Protein AF-A0A3P6NFX7-F1 (afdb_monomer)

Solvent-accessible surface area (backbone atoms only — not comparable to full-atom values): 8875 Å² total; per-residue (Å²): 111,64,36,60,55,50,22,54,55,48,23,50,52,31,30,53,31,41,46,53,27,43,51,33,48,50,53,30,56,47,66,74,47,73,88,44,94,68,41,62,71,56,44,55,55,47,53,52,52,47,48,54,49,24,51,52,50,15,49,63,73,20,53,61,40,46,76,40,34,42,82,46,63,93,45,92,94,48,97,55,75,43,78,43,45,53,68,58,55,52,51,53,54,47,59,54,50,69,69,38,90,86,56,49,73,70,54,49,54,53,51,50,54,51,49,53,53,52,52,52,52,52,51,53,50,54,51,51,50,49,39,63,42,44,51,53,32,49,52,51,34,53,51,24,50,54,51,40,51,54,51,53,52,49,53,52,52,53,52,55,58,74,71,59,131

pLDDT: mean 89.9, std 8.39, range [53.41, 97.69]

Mean predicted aligned error: 6.37 Å

InterPro domains:
  IPR000276 G protein-coupled receptor, rhodopsin-like [PF00001] (1-159)
  IPR017452 GPCR, rhodopsin-like, 7TM [PS50262] (1-165)

Radius of gyration: 25.32 Å; Cα contacts (8 Å, |Δi|>4): 122; chains: 1; bounding box: 55×37×81 Å

Sequence (165 aa):
MCRVCKFFYTFSFYLNSFVIAGIAIDRACSAYKINSLKAFESANRRVFRTLVAAYAGATIFSIPQIFIFRVFQPLELVDFRQCTPVWTTIAYEYDLRIQLPTTTEREKNMLAAHYMQVHRWEKVYNMAHLLVVFWIPTIIIAFAYVIIICKLNSLKREKSRLIVP

Secondary structure (DSSP, 8-state):
-HHHHHHHHHHHHHHHHHHHHHHHHHHHHHHH-TT-TTHHHHHHHHHHHHHHHHHHHHHHHHTHHHHHEEEE-S-TTS---EEEEHHHHHHHHHHHHHH-TT--HHHHHHHHHHHHHHHHHHHHHHHHHHIIIIIHHHHHHHHHHHHHHHHHHHHHHHHHHHH--

Organism: Anisakis simplex (NCBI:txid6269)

Nearest PDB structures (foldseek):
  7xn9-assembly1_A  TM=7.716E-01  e=4.585E-03  Homo sapiens
  7xjl-assembly1_F  TM=7.805E-01  e=1.289E-02  Homo sapiens
  4xnw-assembly1_A  TM=7.530E-01  e=1.156E-02  Homo sapiens
  7l1u-assembly1_R  TM=7.765E-01  e=4.263E-02  Homo sapiens
  6ko5-assembly1_A  TM=4.637E-01  e=1.573E-01  Escherichia coli

Foldseek 3Di:
DVLVVQLVVQLVLQLVLLLLLLVLVLLLVCLVPVPDPCVVVVSVVSNVVSNVVSNVVSNVLSVVSSVQWDWDDPDPVDPDTDIHGPLVVLVSVLVVQCPDPPHDPVNNVVSVVVNVVSVVVVVVSVVVSCCSSPVVSVVSNVVSVVSSVVSVVVVVVVVVVVPPD

Structure (mmCIF, N/CA/C/O backbone):
data_AF-A0A3P6NFX7-F1
#
_entry.id   AF-A0A3P6NFX7-F1
#
loop_
_atom_site.group_PDB
_atom_site.id
_atom_site.type_symbol
_atom_site.label_atom_id
_atom_site.label_alt_id
_atom_site.label_comp_id
_atom_site.label_asym_id
_atom_site.label_entity_id
_atom_site.label_seq_id
_atom_site.pdbx_PDB_ins_code
_atom_site.Cartn_x
_atom_site.Cartn_y
_atom_site.Cartn_z
_atom_site.occupancy
_atom_site.B_iso_or_equiv
_atom_site.auth_seq_id
_atom_site.auth_comp_id
_atom_site.auth_asym_id
_atom_site.auth_atom_id
_atom_site.pdbx_PDB_model_num
ATOM 1 N N . MET A 1 1 ? 4.143 -18.338 -10.331 1.00 84.12 1 MET A N 1
ATOM 2 C CA . MET A 1 1 ? 3.893 -18.110 -8.888 1.00 84.12 1 MET A CA 1
ATOM 3 C C . MET A 1 1 ? 4.187 -16.689 -8.408 1.00 84.12 1 MET A C 1
ATOM 5 O O . MET A 1 1 ? 3.370 -16.180 -7.654 1.00 84.12 1 MET A O 1
ATOM 9 N N . CYS A 1 2 ? 5.264 -16.009 -8.834 1.00 91.31 2 CYS A N 1
ATOM 10 C CA . CYS A 1 2 ? 5.644 -14.748 -8.174 1.00 91.31 2 CYS A CA 1
ATOM 11 C C . CYS A 1 2 ? 4.544 -13.666 -8.095 1.00 91.31 2 CYS A C 1
ATOM 13 O O . CYS A 1 2 ? 4.361 -13.075 -7.034 1.00 91.31 2 CYS A O 1
ATOM 15 N N . ARG A 1 3 ? 3.785 -13.424 -9.173 1.00 91.75 3 ARG A N 1
ATOM 16 C CA . ARG A 1 3 ? 2.701 -12.417 -9.184 1.00 91.75 3 ARG A CA 1
ATOM 17 C C . ARG A 1 3 ? 1.712 -12.604 -8.033 1.0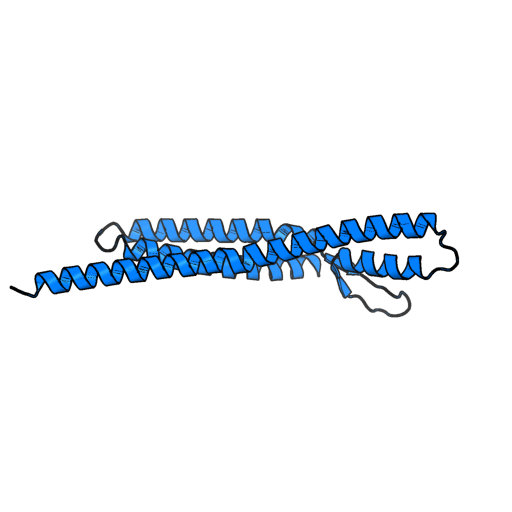0 91.75 3 ARG A C 1
ATOM 19 O O . ARG A 1 3 ? 1.363 -11.649 -7.351 1.00 91.75 3 ARG A O 1
ATOM 26 N N . VAL A 1 4 ? 1.320 -13.853 -7.793 1.00 91.38 4 VAL A N 1
ATOM 27 C CA . VAL A 1 4 ? 0.381 -14.231 -6.733 1.00 91.38 4 VAL A CA 1
ATOM 28 C C . VAL A 1 4 ? 1.031 -14.078 -5.355 1.00 91.38 4 VAL A C 1
ATOM 30 O O . VAL A 1 4 ? 0.425 -13.509 -4.454 1.00 91.38 4 VAL A O 1
ATOM 33 N N . CYS A 1 5 ? 2.292 -14.492 -5.194 1.00 92.75 5 CYS A N 1
ATOM 34 C CA . CYS A 1 5 ? 3.035 -14.290 -3.944 1.00 92.75 5 CYS A CA 1
ATOM 35 C C . CYS A 1 5 ? 3.165 -12.799 -3.587 1.00 92.75 5 CYS A C 1
ATOM 37 O O . CYS A 1 5 ? 2.950 -12.418 -2.439 1.00 92.75 5 CYS A O 1
ATOM 39 N N . LYS A 1 6 ? 3.476 -11.943 -4.570 1.00 92.62 6 LYS A N 1
ATOM 40 C CA . LYS A 1 6 ? 3.563 -10.488 -4.379 1.00 92.62 6 LYS A CA 1
ATOM 41 C C . LYS A 1 6 ? 2.206 -9.866 -4.069 1.00 92.62 6 LYS A C 1
ATOM 43 O O . LYS A 1 6 ? 2.133 -9.022 -3.183 1.00 92.62 6 LYS A O 1
ATOM 48 N N . PHE A 1 7 ? 1.138 -10.334 -4.715 1.00 94.62 7 PHE A N 1
ATOM 49 C CA . PHE A 1 7 ? -0.226 -9.941 -4.370 1.00 94.62 7 PHE A CA 1
ATOM 50 C C . PHE A 1 7 ? -0.546 -10.232 -2.900 1.00 94.62 7 PHE A C 1
ATOM 52 O O . PHE A 1 7 ? -0.928 -9.312 -2.182 1.00 94.62 7 PHE A O 1
ATOM 59 N N . PHE A 1 8 ? -0.343 -11.467 -2.426 1.00 95.38 8 PHE A N 1
ATOM 60 C CA . PHE A 1 8 ? -0.648 -11.832 -1.037 1.00 95.38 8 PHE A CA 1
ATOM 61 C C . PHE A 1 8 ? 0.232 -11.099 -0.025 1.00 95.38 8 PHE A C 1
ATOM 63 O O . PHE A 1 8 ? -0.256 -10.694 1.030 1.00 95.38 8 PHE A O 1
ATOM 70 N N . TYR A 1 9 ? 1.505 -10.880 -0.359 1.00 94.75 9 TYR A N 1
ATOM 71 C CA . TYR A 1 9 ? 2.414 -10.077 0.451 1.00 94.75 9 TYR A CA 1
ATOM 72 C C . TYR A 1 9 ? 1.843 -8.670 0.668 1.00 94.75 9 TYR A C 1
ATOM 74 O O . TYR A 1 9 ? 1.588 -8.272 1.801 1.00 94.75 9 TYR A O 1
ATOM 82 N N . THR A 1 10 ? 1.553 -7.940 -0.412 1.00 95.12 10 THR A N 1
ATOM 83 C CA . THR A 1 10 ? 1.016 -6.576 -0.324 1.00 95.12 10 THR A CA 1
ATOM 84 C C . THR A 1 10 ? -0.386 -6.545 0.290 1.00 95.12 10 THR A C 1
ATOM 86 O O . THR A 1 10 ? -0.670 -5.686 1.122 1.00 95.12 10 THR A O 1
ATOM 89 N N . PHE A 1 11 ? -1.253 -7.496 -0.065 1.00 97.12 11 PHE A N 1
ATOM 90 C CA . PHE A 1 11 ? -2.578 -7.655 0.535 1.00 97.12 11 PHE A CA 1
ATOM 91 C C . PHE A 1 11 ? -2.494 -7.753 2.062 1.00 97.12 11 PHE A C 1
ATOM 93 O O . PHE A 1 11 ? -3.229 -7.059 2.759 1.00 97.12 11 PHE A O 1
ATOM 100 N N . SER A 1 12 ? -1.554 -8.548 2.579 1.00 97.12 12 SER A N 1
ATOM 101 C CA . SER A 1 12 ? -1.358 -8.726 4.021 1.00 97.12 12 SER A CA 1
ATOM 102 C C . SER A 1 12 ? -0.945 -7.421 4.706 1.00 97.12 12 SER A C 1
ATOM 104 O O . SER A 1 12 ? -1.456 -7.112 5.781 1.00 97.12 12 SER A O 1
ATOM 106 N N . PHE A 1 13 ? -0.087 -6.610 4.073 1.00 95.88 13 PHE A N 1
ATOM 107 C CA . PHE A 1 13 ? 0.282 -5.287 4.595 1.00 95.88 13 PHE A CA 1
ATOM 108 C C . PHE A 1 13 ? -0.905 -4.323 4.652 1.00 95.88 13 PHE A C 1
ATOM 110 O O . PHE A 1 13 ? -1.130 -3.699 5.693 1.00 95.88 13 PHE A O 1
ATOM 117 N N . TYR A 1 14 ? -1.682 -4.218 3.568 1.00 97.44 14 TYR A N 1
ATOM 118 C CA . TYR A 1 14 ? -2.880 -3.372 3.547 1.00 97.44 14 TYR A CA 1
ATOM 119 C C . TYR A 1 14 ? -3.910 -3.829 4.578 1.00 97.44 14 TYR A C 1
ATOM 121 O O . TYR A 1 14 ? -4.416 -3.011 5.346 1.00 97.44 14 TYR A O 1
ATOM 129 N N . LEU A 1 15 ? -4.193 -5.133 4.624 1.00 97.69 15 LEU A N 1
ATOM 130 C CA . LEU A 1 15 ? -5.179 -5.701 5.533 1.00 97.69 15 LEU A CA 1
ATOM 131 C C . LEU A 1 15 ? -4.793 -5.450 6.989 1.00 97.69 15 LEU A C 1
ATOM 133 O O . LEU A 1 15 ? -5.622 -4.964 7.754 1.00 97.69 15 LEU A O 1
ATOM 137 N N . ASN A 1 16 ? -3.539 -5.725 7.359 1.00 97.12 16 ASN A N 1
ATOM 138 C CA . ASN A 1 16 ? -3.049 -5.483 8.712 1.00 97.12 16 ASN A CA 1
ATOM 139 C C . ASN A 1 16 ? -3.261 -4.019 9.123 1.00 97.12 16 ASN A C 1
ATOM 141 O O . ASN A 1 16 ? -3.833 -3.733 10.173 1.00 97.12 16 ASN A O 1
ATOM 145 N N . SER A 1 17 ? -2.873 -3.084 8.257 1.00 97.31 17 SER A N 1
ATOM 146 C CA . SER A 1 17 ? -2.985 -1.663 8.567 1.00 97.31 17 SER A CA 1
ATOM 147 C C . SER A 1 17 ? -4.437 -1.182 8.686 1.00 97.31 17 SER A C 1
ATOM 149 O O . SER A 1 17 ? -4.801 -0.491 9.642 1.00 97.31 17 SER A O 1
ATOM 151 N N . PHE A 1 18 ? -5.307 -1.604 7.765 1.00 97.50 18 PHE A N 1
ATOM 152 C CA . PHE A 1 18 ? -6.728 -1.256 7.804 1.00 97.50 18 PHE A CA 1
ATOM 153 C C . PHE A 1 18 ? -7.452 -1.870 9.002 1.00 97.50 18 PHE A C 1
ATOM 155 O O . PHE A 1 18 ? -8.299 -1.207 9.602 1.00 97.50 18 PHE A O 1
ATOM 162 N N . VAL A 1 19 ? -7.108 -3.101 9.393 1.00 97.25 19 VAL A N 1
ATOM 163 C CA . VAL A 1 19 ? -7.662 -3.741 10.593 1.00 97.25 19 VAL A CA 1
ATOM 164 C C . VAL A 1 19 ? -7.249 -2.978 11.851 1.00 97.25 19 VAL A C 1
ATOM 166 O O . VAL A 1 19 ? -8.114 -2.680 12.673 1.00 97.25 19 VAL A O 1
ATOM 169 N N . ILE A 1 20 ? -5.977 -2.589 11.991 1.00 96.88 20 ILE A N 1
ATOM 170 C CA . ILE A 1 20 ? -5.508 -1.810 13.151 1.00 96.88 20 ILE A CA 1
ATOM 171 C C . ILE A 1 20 ? -6.230 -0.455 13.228 1.00 96.88 20 ILE A C 1
ATOM 173 O O . ILE A 1 20 ? -6.726 -0.080 14.294 1.00 96.88 20 ILE A O 1
ATOM 177 N N . ALA A 1 21 ? -6.356 0.259 12.107 1.00 97.00 21 ALA A N 1
ATOM 178 C CA . ALA A 1 21 ? -7.120 1.506 12.055 1.00 97.00 21 ALA A CA 1
ATOM 179 C C . ALA A 1 21 ? -8.601 1.287 12.419 1.00 97.00 21 ALA A C 1
ATOM 181 O O . ALA A 1 21 ? -9.181 2.053 13.190 1.00 97.00 21 ALA A O 1
ATOM 182 N N . GLY A 1 22 ? -9.201 0.205 11.919 1.00 95.75 22 GLY A N 1
ATOM 183 C CA . GLY A 1 22 ? -10.566 -0.200 12.243 1.00 95.75 22 GLY A CA 1
ATOM 184 C C . GLY A 1 22 ? -10.780 -0.474 13.733 1.00 95.75 22 GLY A C 1
ATOM 185 O O . GLY A 1 22 ? -11.777 -0.023 14.298 1.00 95.75 22 GLY A O 1
ATOM 186 N N . ILE A 1 23 ? -9.826 -1.146 14.387 1.00 95.25 23 ILE A N 1
ATOM 187 C CA . ILE A 1 23 ? -9.837 -1.386 15.837 1.00 95.25 23 ILE A CA 1
ATOM 188 C C . ILE A 1 23 ? -9.792 -0.057 16.598 1.00 95.25 23 ILE A C 1
ATOM 190 O O . ILE A 1 23 ? -10.566 0.137 17.536 1.00 95.25 23 ILE A O 1
ATOM 194 N N . ALA A 1 24 ? -8.928 0.879 16.196 1.00 95.44 24 ALA A N 1
ATOM 195 C CA . ALA A 1 24 ? -8.835 2.185 16.847 1.00 95.44 24 ALA A CA 1
ATOM 196 C C . ALA A 1 24 ? -10.161 2.968 16.756 1.00 95.44 24 ALA A C 1
ATOM 198 O O . ALA A 1 24 ? -10.635 3.512 17.758 1.00 95.44 24 ALA A O 1
ATOM 199 N N . ILE A 1 25 ? -10.809 2.960 15.584 1.00 93.50 25 ILE A N 1
ATOM 200 C CA . ILE A 1 25 ? -12.126 3.583 15.379 1.00 93.50 25 ILE A CA 1
ATOM 201 C C . ILE A 1 25 ? -13.197 2.919 16.251 1.00 93.50 25 ILE A C 1
ATOM 203 O O . ILE A 1 25 ? -13.999 3.621 16.875 1.00 93.50 25 ILE A O 1
ATOM 207 N N . ASP A 1 26 ? -13.234 1.586 16.299 1.00 92.19 26 ASP A N 1
ATOM 208 C CA . ASP A 1 26 ? -14.204 0.851 17.115 1.00 92.19 26 ASP A CA 1
ATOM 209 C C . ASP A 1 26 ? -14.069 1.216 18.600 1.00 92.19 26 ASP A C 1
ATOM 211 O O . ASP A 1 26 ? -15.056 1.579 19.248 1.00 92.19 26 ASP A O 1
ATOM 215 N N . ARG A 1 27 ? -12.831 1.256 19.112 1.00 91.00 27 ARG A N 1
ATOM 216 C CA . ARG A 1 27 ? -12.534 1.677 20.488 1.00 91.00 27 ARG A CA 1
ATOM 217 C C . ARG A 1 27 ? -12.990 3.108 20.767 1.00 91.00 27 ARG A C 1
ATOM 219 O O . ARG A 1 27 ? -13.628 3.340 21.794 1.00 91.00 27 ARG A O 1
ATOM 226 N N . ALA A 1 28 ? -12.740 4.047 19.854 1.00 91.31 28 ALA A N 1
ATOM 227 C CA . ALA A 1 28 ? -13.201 5.427 20.001 1.00 91.31 28 ALA A CA 1
ATOM 228 C C . ALA A 1 28 ? -14.736 5.528 20.000 1.00 91.31 28 ALA A C 1
ATOM 230 O O . ALA A 1 28 ? -15.324 6.207 20.845 1.00 91.31 28 ALA A O 1
ATOM 231 N N . CYS A 1 29 ? -15.411 4.799 19.108 1.00 88.25 29 CYS A N 1
ATOM 232 C CA . CYS A 1 29 ? -16.873 4.757 19.059 1.00 88.25 29 CYS A CA 1
ATOM 233 C C . CYS A 1 29 ? -17.485 4.134 20.320 1.00 88.25 29 CYS A C 1
ATOM 235 O O . CYS A 1 29 ? -18.540 4.580 20.780 1.00 88.25 29 CYS A O 1
ATOM 237 N N . SER A 1 30 ? -16.846 3.095 20.857 1.00 88.00 30 SER A N 1
ATOM 238 C CA . SER A 1 30 ? -17.260 2.422 22.087 1.00 88.00 30 SER A CA 1
ATOM 239 C C . SER A 1 30 ? -17.118 3.350 23.296 1.00 88.00 30 SER A C 1
ATOM 241 O O . SER A 1 30 ? -18.078 3.522 24.047 1.00 88.00 30 SER A O 1
ATOM 243 N N . ALA A 1 31 ? -15.995 4.071 23.409 1.00 86.12 31 ALA A N 1
ATOM 244 C CA . ALA A 1 31 ? -15.762 5.050 24.473 1.00 86.12 31 ALA A CA 1
ATOM 245 C C . ALA A 1 31 ? -16.828 6.166 24.521 1.00 86.12 31 ALA A C 1
ATOM 247 O O . ALA A 1 31 ? -17.192 6.632 25.602 1.00 86.12 31 ALA A O 1
ATOM 248 N N . TYR A 1 32 ? -17.382 6.575 23.374 1.00 81.31 32 TYR A N 1
ATOM 249 C CA . TYR A 1 32 ? -18.490 7.536 23.339 1.00 81.31 32 TYR A CA 1
ATOM 250 C C . TYR A 1 32 ? -19.848 6.947 23.734 1.00 81.31 32 TYR A C 1
ATOM 252 O O . TYR A 1 32 ? -20.673 7.670 24.290 1.00 81.31 32 TYR A O 1
ATOM 260 N N . LYS A 1 33 ? -20.107 5.666 23.442 1.00 77.62 33 LYS A N 1
ATOM 261 C CA . LYS A 1 33 ? -21.425 5.025 23.622 1.00 77.62 33 LYS A CA 1
ATOM 262 C C . LYS A 1 33 ? -21.530 4.139 24.869 1.00 77.62 33 LYS A C 1
ATOM 264 O O . LYS A 1 33 ? -22.444 3.321 24.945 1.00 77.62 33 LYS A O 1
ATOM 269 N N . ILE A 1 34 ? -20.649 4.346 25.851 1.00 70.44 34 ILE A N 1
ATOM 270 C CA . ILE A 1 34 ? -20.552 3.577 27.107 1.00 70.44 34 ILE A CA 1
ATOM 271 C C . ILE A 1 34 ? -21.895 3.405 27.854 1.00 70.44 34 ILE A C 1
ATOM 273 O O . ILE A 1 34 ? -22.080 2.394 28.520 1.00 70.44 34 ILE A O 1
ATOM 277 N N . ASN A 1 35 ? -22.862 4.318 27.696 1.00 62.66 35 ASN A N 1
ATOM 278 C CA . ASN A 1 35 ? -24.128 4.310 28.449 1.00 62.66 35 ASN A CA 1
ATOM 279 C C . ASN A 1 35 ? -25.316 3.584 27.773 1.00 62.66 35 ASN A C 1
ATOM 281 O O . ASN A 1 35 ? -26.452 3.760 28.205 1.00 62.66 35 ASN A O 1
ATOM 285 N N . SER A 1 36 ? -25.122 2.795 26.708 1.00 62.50 36 SER A N 1
ATOM 286 C CA . SER A 1 36 ? -26.244 2.137 26.007 1.00 62.50 36 SER A CA 1
ATOM 287 C C . SER A 1 36 ? -26.241 0.612 26.168 1.00 62.50 36 SER A C 1
ATOM 289 O O . SER A 1 36 ? -25.350 -0.058 25.662 1.00 62.50 36 SER A O 1
ATOM 291 N N . LEU A 1 37 ? -27.288 0.035 26.778 1.00 57.31 37 LEU A N 1
ATOM 292 C CA . LEU A 1 37 ? -27.473 -1.427 26.898 1.00 57.31 37 LEU A CA 1
ATOM 293 C C . LEU A 1 37 ? -27.592 -2.150 25.535 1.00 57.31 37 LEU A C 1
ATOM 295 O O . LEU A 1 37 ? -27.261 -3.325 25.429 1.00 57.31 37 LEU A O 1
ATOM 299 N N . LYS A 1 38 ? -27.993 -1.444 24.463 1.00 63.81 38 LYS A N 1
ATOM 300 C CA . LYS A 1 38 ? -28.006 -1.961 23.074 1.00 63.81 38 LYS A CA 1
ATOM 301 C C . LYS A 1 38 ? -26.632 -1.880 22.384 1.00 63.81 38 LYS A C 1
ATOM 303 O O . LYS A 1 38 ? -26.524 -2.093 21.174 1.00 63.81 38 LYS A O 1
ATOM 308 N N . ALA A 1 39 ? -25.568 -1.549 23.121 1.00 66.19 39 ALA A N 1
ATOM 309 C CA . ALA A 1 39 ? -24.233 -1.375 22.559 1.00 66.19 39 ALA A CA 1
ATOM 310 C C . ALA A 1 39 ? -23.680 -2.665 21.941 1.00 66.19 39 ALA A C 1
ATOM 312 O O . ALA A 1 39 ? -23.062 -2.574 20.883 1.00 66.19 39 ALA A O 1
ATOM 313 N N . PHE A 1 40 ? -23.955 -3.837 22.525 1.00 69.31 40 PHE A N 1
ATOM 314 C CA . PHE A 1 40 ? -23.347 -5.108 22.115 1.00 69.31 40 PHE A CA 1
ATOM 315 C C . PHE A 1 40 ? -23.719 -5.548 20.685 1.00 69.31 40 PHE A C 1
ATOM 317 O O . PHE A 1 40 ? -22.833 -5.718 19.848 1.00 69.31 40 PHE A O 1
ATOM 324 N N . GLU A 1 41 ? -25.011 -5.643 20.346 1.00 72.88 41 GLU A N 1
ATOM 325 C CA . GLU A 1 41 ? -25.445 -6.014 18.983 1.00 72.88 41 GLU A CA 1
ATOM 326 C C . GLU A 1 41 ? -24.981 -4.990 17.938 1.00 72.88 41 GLU A C 1
ATOM 328 O O . GLU A 1 41 ? -24.541 -5.333 16.835 1.00 72.88 41 GLU A O 1
ATOM 333 N N . SER A 1 42 ? -25.030 -3.705 18.304 1.00 76.44 42 SER A N 1
ATOM 334 C CA . SER A 1 42 ? -24.573 -2.627 17.431 1.00 76.44 42 SER A CA 1
ATOM 335 C C . SER A 1 42 ? -23.053 -2.637 17.231 1.00 76.44 42 SER A C 1
ATOM 337 O O . SER A 1 42 ? -22.587 -2.200 16.178 1.00 76.44 42 SER A O 1
ATOM 339 N N . ALA A 1 43 ? -22.286 -3.138 18.206 1.00 80.81 43 ALA A N 1
ATOM 340 C CA . ALA A 1 43 ? -20.838 -3.282 18.128 1.00 80.81 43 ALA A CA 1
ATOM 341 C C . ALA A 1 43 ? -20.461 -4.421 17.180 1.00 80.81 43 ALA A C 1
ATOM 343 O O . ALA A 1 43 ? -19.686 -4.196 16.254 1.00 80.81 43 ALA A O 1
ATOM 344 N N . ASN A 1 44 ? -21.095 -5.592 17.306 1.00 85.00 44 ASN A N 1
ATOM 345 C CA . ASN A 1 44 ? -20.818 -6.719 16.413 1.00 85.00 44 ASN A CA 1
ATOM 346 C C . ASN A 1 44 ? -21.072 -6.359 14.935 1.00 85.00 44 ASN A C 1
ATOM 348 O O . ASN A 1 44 ? -20.241 -6.614 14.063 1.00 85.00 44 ASN A O 1
ATOM 352 N N . ARG A 1 45 ? -22.176 -5.651 14.649 1.00 87.56 45 ARG A N 1
ATOM 353 C CA . ARG A 1 45 ? -22.474 -5.160 13.292 1.00 87.56 45 ARG A CA 1
ATOM 354 C C . ARG A 1 45 ? -21.421 -4.175 12.769 1.00 87.56 45 ARG A C 1
ATOM 356 O O . ARG A 1 45 ? -21.114 -4.189 11.577 1.00 87.56 45 ARG A O 1
ATOM 363 N N . ARG A 1 46 ? -20.877 -3.302 13.625 1.00 88.44 46 ARG A N 1
ATOM 364 C CA . ARG A 1 46 ? -19.815 -2.358 13.233 1.00 88.44 46 ARG A CA 1
ATOM 365 C C . ARG A 1 46 ? -18.514 -3.079 12.942 1.00 88.44 46 ARG A C 1
ATOM 367 O O . ARG A 1 46 ? -17.938 -2.819 11.894 1.00 88.44 46 ARG A O 1
ATOM 374 N N . VAL A 1 47 ? -18.105 -3.993 13.818 1.00 91.69 47 VAL A N 1
ATOM 375 C CA . VAL A 1 47 ? -16.895 -4.803 13.640 1.00 91.69 47 VAL A CA 1
ATOM 376 C C . VAL A 1 47 ? -16.968 -5.575 12.329 1.00 91.69 47 VAL A C 1
ATOM 378 O O . VAL A 1 47 ? -16.056 -5.468 11.513 1.00 91.69 47 VAL A O 1
ATOM 381 N N . PHE A 1 48 ? -18.085 -6.258 12.066 1.00 93.00 48 PHE A N 1
ATOM 382 C CA . PHE A 1 48 ? -18.277 -6.983 10.813 1.00 93.00 48 PHE A CA 1
ATOM 383 C C . PHE A 1 48 ? -18.171 -6.061 9.590 1.00 93.00 48 PHE A C 1
ATOM 385 O O . PHE A 1 48 ? -17.433 -6.354 8.653 1.00 93.00 48 PHE A O 1
ATOM 392 N N . ARG A 1 49 ? -18.846 -4.903 9.610 1.00 92.94 49 ARG A N 1
ATOM 393 C CA . ARG A 1 49 ? -18.779 -3.925 8.511 1.00 92.94 49 ARG A CA 1
ATOM 394 C C . ARG A 1 49 ? -17.361 -3.390 8.295 1.00 92.94 49 ARG A C 1
ATOM 396 O O . ARG A 1 49 ? -16.940 -3.245 7.151 1.00 92.94 49 ARG A O 1
ATOM 403 N N . THR A 1 50 ? -16.633 -3.105 9.371 1.00 93.75 50 THR A N 1
ATOM 404 C CA . THR A 1 50 ? -15.242 -2.641 9.314 1.00 93.75 50 THR A CA 1
ATOM 405 C C . THR A 1 50 ? -14.323 -3.717 8.740 1.00 93.75 50 THR A C 1
ATOM 407 O O . THR A 1 50 ? -13.494 -3.404 7.892 1.00 93.75 50 THR A O 1
ATOM 410 N N . LEU A 1 51 ? -14.499 -4.984 9.131 1.00 95.62 51 LEU A N 1
ATOM 411 C CA . LEU A 1 51 ? -13.741 -6.104 8.569 1.00 95.62 51 LEU A CA 1
ATOM 412 C C . LEU A 1 51 ? -14.017 -6.269 7.075 1.00 95.62 51 LEU A C 1
ATOM 414 O O . LEU A 1 51 ? -13.074 -6.309 6.291 1.00 95.62 51 LEU A O 1
ATOM 418 N N . VAL A 1 52 ? -15.286 -6.285 6.659 1.00 97.00 52 VAL A N 1
ATOM 419 C CA . VAL A 1 52 ? -15.648 -6.372 5.234 1.00 97.00 52 VAL A CA 1
ATOM 420 C C . VAL A 1 52 ? -15.016 -5.227 4.439 1.00 97.00 52 VAL A C 1
ATOM 422 O O . VAL A 1 52 ? -14.418 -5.470 3.392 1.00 97.00 52 VAL A O 1
ATOM 425 N N . ALA A 1 53 ? -15.076 -3.994 4.952 1.00 96.06 53 ALA A N 1
ATOM 426 C CA . ALA A 1 53 ? -14.446 -2.842 4.312 1.00 96.06 53 ALA A CA 1
ATOM 427 C C . ALA A 1 53 ? -12.913 -2.974 4.232 1.00 96.06 53 ALA A C 1
ATOM 429 O O . ALA A 1 53 ? -12.332 -2.664 3.194 1.00 96.06 53 ALA A O 1
ATOM 430 N N . ALA A 1 54 ? -12.261 -3.471 5.288 1.00 97.06 54 ALA A N 1
ATOM 431 C CA . ALA A 1 54 ? -10.815 -3.682 5.317 1.00 97.06 54 ALA A CA 1
ATOM 432 C C . ALA A 1 54 ? -10.369 -4.747 4.303 1.00 97.06 54 ALA A C 1
ATOM 434 O O . ALA A 1 54 ? -9.442 -4.503 3.535 1.00 97.06 54 ALA A O 1
ATOM 435 N N . TYR A 1 55 ? -11.056 -5.891 4.244 1.00 97.50 55 TYR A N 1
ATOM 436 C CA . TYR A 1 55 ? -10.771 -6.952 3.272 1.00 97.50 55 TYR A CA 1
ATOM 437 C C . TYR A 1 55 ? -11.014 -6.495 1.830 1.00 97.50 55 TYR A C 1
ATOM 439 O O . TYR A 1 55 ? -10.172 -6.731 0.959 1.00 97.50 55 TYR A O 1
ATOM 447 N N . ALA A 1 56 ? -12.130 -5.805 1.573 1.00 97.56 56 ALA A N 1
ATOM 448 C CA . ALA A 1 56 ? -12.438 -5.266 0.252 1.00 97.56 56 ALA A CA 1
ATOM 449 C C . ALA A 1 56 ? -11.392 -4.229 -0.183 1.00 97.56 56 ALA A C 1
ATOM 451 O O . ALA A 1 56 ? -10.815 -4.348 -1.264 1.00 97.56 56 ALA A O 1
ATOM 452 N N . GLY A 1 57 ? -11.083 -3.258 0.682 1.00 96.38 57 GLY A N 1
ATOM 453 C CA . GLY A 1 57 ? -10.070 -2.239 0.418 1.00 96.38 57 GLY A CA 1
ATOM 454 C C . GLY A 1 57 ? -8.689 -2.846 0.177 1.00 96.38 57 GLY A C 1
ATOM 455 O O . GLY A 1 57 ? -8.049 -2.528 -0.822 1.00 96.38 57 GLY A O 1
ATOM 456 N N . ALA A 1 58 ? -8.244 -3.761 1.044 1.00 97.25 58 ALA A N 1
ATOM 457 C CA . ALA A 1 58 ? -6.942 -4.411 0.911 1.00 97.25 58 ALA A CA 1
ATOM 458 C C . ALA A 1 58 ? -6.815 -5.186 -0.403 1.00 97.25 58 ALA A C 1
ATOM 460 O O . ALA A 1 58 ? -5.764 -5.133 -1.034 1.00 97.25 58 ALA A O 1
ATOM 461 N N . THR A 1 59 ? -7.892 -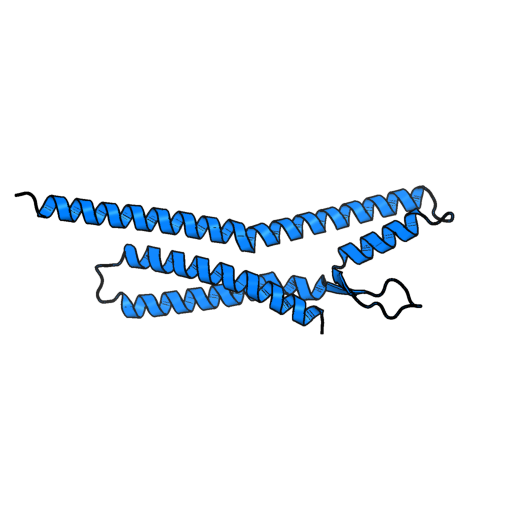5.847 -0.838 1.00 95.94 59 THR A N 1
ATOM 462 C CA . THR A 1 59 ? -7.944 -6.546 -2.128 1.00 95.94 59 THR A CA 1
ATOM 463 C C . THR A 1 59 ? -7.836 -5.564 -3.292 1.00 95.94 59 THR A C 1
ATOM 465 O O . THR A 1 59 ? -7.020 -5.761 -4.186 1.00 95.94 59 THR A O 1
ATOM 468 N N . ILE A 1 60 ? -8.613 -4.476 -3.281 1.00 95.94 60 ILE A N 1
ATOM 469 C CA . ILE A 1 60 ? -8.613 -3.482 -4.366 1.00 95.94 60 ILE A CA 1
ATOM 470 C C . ILE A 1 60 ? -7.226 -2.851 -4.534 1.00 95.94 60 ILE A C 1
ATOM 472 O O . ILE A 1 60 ? -6.708 -2.782 -5.649 1.00 95.94 60 ILE A O 1
ATOM 476 N N . PHE A 1 61 ? -6.594 -2.435 -3.434 1.00 94.75 61 PHE A N 1
ATOM 477 C CA . PHE A 1 61 ? -5.281 -1.789 -3.482 1.00 94.75 61 PHE A CA 1
ATOM 478 C C . PHE A 1 61 ? -4.125 -2.755 -3.781 1.00 94.75 61 PHE A C 1
ATOM 480 O O . PHE A 1 61 ? -3.078 -2.310 -4.253 1.00 94.75 61 PHE A O 1
ATOM 487 N N . SER A 1 62 ? -4.284 -4.065 -3.559 1.00 95.19 62 SER A N 1
ATOM 488 C CA . SER A 1 62 ? -3.251 -5.056 -3.886 1.00 95.19 62 SER A CA 1
ATOM 489 C C . SER A 1 62 ? -3.322 -5.583 -5.327 1.00 95.19 62 SER A C 1
ATOM 491 O O . SER A 1 62 ? -2.311 -6.082 -5.823 1.00 95.19 62 SER A O 1
ATOM 493 N N . ILE A 1 63 ? -4.448 -5.436 -6.041 1.00 92.94 63 ILE A N 1
ATOM 494 C CA . ILE A 1 63 ? -4.611 -5.882 -7.444 1.00 92.94 63 ILE A CA 1
ATOM 495 C C . ILE A 1 63 ? -3.507 -5.374 -8.396 1.00 92.94 63 ILE A C 1
ATOM 497 O O . ILE A 1 63 ? -2.987 -6.191 -9.165 1.00 92.94 63 ILE A O 1
ATOM 501 N N . PRO A 1 64 ? -3.081 -4.091 -8.364 1.00 90.81 64 PRO A N 1
ATOM 502 C CA . PRO A 1 64 ? -2.043 -3.583 -9.267 1.00 90.81 64 PRO A CA 1
ATOM 503 C C . PRO A 1 64 ? -0.734 -4.388 -9.237 1.00 90.81 64 PRO A C 1
ATOM 505 O O . PRO A 1 64 ? -0.041 -4.489 -10.252 1.00 90.81 64 PRO A O 1
ATOM 508 N N . GLN A 1 65 ? -0.418 -5.029 -8.107 1.00 89.50 65 GLN A N 1
ATOM 509 C CA . GLN A 1 65 ? 0.797 -5.829 -7.925 1.00 89.50 65 GLN A CA 1
ATOM 510 C C . GLN A 1 65 ? 0.886 -7.003 -8.910 1.00 89.50 65 GLN A C 1
ATOM 512 O O . GLN A 1 65 ? 1.983 -7.373 -9.330 1.00 89.50 65 GLN A O 1
ATOM 517 N N . ILE A 1 66 ? -0.255 -7.561 -9.328 1.00 90.19 66 ILE A N 1
ATOM 518 C CA . ILE A 1 66 ? -0.313 -8.679 -10.282 1.00 90.19 66 ILE A CA 1
ATOM 519 C C . ILE A 1 66 ? 0.209 -8.250 -11.662 1.00 90.19 66 ILE A C 1
ATOM 521 O O . ILE A 1 66 ? 0.841 -9.048 -12.355 1.00 90.19 66 ILE A O 1
ATOM 525 N N . PHE A 1 67 ? -0.029 -6.995 -12.051 1.00 90.06 67 PHE A N 1
ATOM 526 C CA . PHE A 1 67 ? 0.351 -6.450 -13.358 1.00 90.06 67 PHE A CA 1
ATOM 527 C C . PHE A 1 67 ? 1.757 -5.840 -13.361 1.00 90.06 67 PHE A C 1
ATOM 529 O O . PHE A 1 67 ? 2.472 -5.902 -14.367 1.00 90.06 67 PHE A O 1
ATOM 536 N N . ILE A 1 68 ? 2.166 -5.257 -12.232 1.00 91.50 68 ILE A N 1
ATOM 537 C CA . ILE A 1 68 ? 3.470 -4.606 -12.087 1.00 91.50 68 ILE A CA 1
ATOM 538 C C . ILE A 1 68 ? 4.592 -5.644 -12.019 1.00 91.50 68 ILE A C 1
ATOM 540 O O . ILE A 1 68 ? 5.623 -5.451 -12.661 1.00 91.50 68 ILE A O 1
ATOM 544 N N . PHE A 1 69 ? 4.402 -6.744 -11.284 1.00 90.88 69 PHE A N 1
ATOM 545 C CA . PHE A 1 69 ? 5.454 -7.735 -11.062 1.00 90.88 69 PHE A CA 1
ATOM 546 C C . PHE A 1 69 ? 5.512 -8.801 -12.152 1.00 90.88 69 PHE A C 1
ATOM 548 O O . PHE A 1 69 ? 4.509 -9.364 -12.605 1.00 90.88 69 PHE A O 1
ATOM 555 N N . ARG A 1 70 ? 6.733 -9.110 -12.577 1.00 90.31 70 ARG A N 1
ATOM 556 C CA . ARG A 1 70 ? 7.010 -10.047 -13.665 1.00 90.31 70 ARG A CA 1
ATOM 557 C C . ARG A 1 70 ? 8.242 -10.860 -13.304 1.00 90.31 70 ARG A C 1
ATOM 559 O O . ARG A 1 70 ? 9.058 -10.433 -12.495 1.00 90.31 70 ARG A O 1
ATOM 566 N N . VAL A 1 71 ? 8.346 -12.054 -13.877 1.00 90.19 71 VAL A N 1
ATOM 567 C CA . VAL A 1 71 ? 9.607 -12.794 -13.830 1.00 90.19 71 VAL A CA 1
ATOM 568 C C . VAL A 1 71 ? 10.488 -12.216 -14.927 1.00 90.19 71 VAL A C 1
ATOM 570 O O . VAL A 1 71 ? 10.046 -12.129 -16.071 1.00 90.19 71 VAL A O 1
ATOM 573 N N . PHE A 1 72 ? 11.686 -11.790 -14.556 1.00 87.38 72 PHE A N 1
ATOM 574 C CA . PHE A 1 72 ? 12.677 -11.209 -15.444 1.00 87.38 72 PHE A CA 1
ATOM 575 C C . PHE A 1 72 ? 13.978 -12.006 -15.338 1.00 87.38 72 PHE A C 1
ATOM 577 O O . PHE A 1 72 ? 14.375 -12.414 -14.242 1.00 87.38 72 PHE A O 1
ATOM 584 N N . GLN A 1 73 ? 14.611 -12.234 -16.484 1.00 87.44 73 GLN A N 1
ATOM 585 C CA . GLN A 1 73 ? 15.893 -12.915 -16.606 1.00 87.44 73 GLN A CA 1
ATOM 586 C C . GLN A 1 73 ? 16.804 -12.023 -17.463 1.00 87.44 73 GLN A C 1
ATOM 588 O O . GLN A 1 73 ? 16.554 -11.906 -18.659 1.00 87.44 73 GLN A O 1
ATOM 593 N N . PRO A 1 74 ? 17.802 -11.344 -16.867 1.00 81.44 74 PRO A N 1
ATOM 594 C CA . PRO A 1 74 ? 18.653 -10.397 -17.592 1.00 81.44 74 PRO A CA 1
ATOM 595 C C . PRO A 1 74 ? 19.682 -11.069 -18.508 1.00 81.44 74 PRO A C 1
ATOM 597 O O . PRO A 1 74 ? 20.102 -10.463 -19.486 1.00 81.44 74 PRO A O 1
ATOM 600 N N . LEU A 1 75 ? 20.110 -12.297 -18.196 1.00 78.69 75 LEU A N 1
ATOM 601 C CA . LEU A 1 75 ? 21.156 -12.999 -18.937 1.00 78.69 75 LEU A CA 1
ATOM 602 C C . LEU A 1 75 ? 20.676 -14.401 -19.315 1.00 78.69 75 LEU A C 1
ATOM 604 O O . LEU A 1 75 ? 20.258 -15.167 -18.450 1.00 78.69 75 LEU A O 1
ATOM 608 N N . GLU A 1 76 ? 20.739 -14.744 -20.600 1.00 76.00 76 GLU A N 1
ATOM 609 C CA . GLU A 1 76 ? 20.297 -16.061 -21.084 1.00 76.00 76 GLU A CA 1
ATOM 610 C C . GLU A 1 76 ? 21.275 -17.185 -20.711 1.00 76.00 76 GLU A C 1
ATOM 612 O O . GLU A 1 76 ? 20.851 -18.317 -20.510 1.00 76.00 76 GLU A O 1
ATOM 617 N N . LEU A 1 77 ? 22.570 -16.876 -20.547 1.00 74.12 77 LEU A N 1
ATOM 618 C CA . LEU A 1 77 ? 23.603 -17.869 -20.210 1.00 74.12 77 LEU A CA 1
ATOM 619 C C . LEU A 1 77 ? 23.570 -18.353 -18.752 1.00 74.12 77 LEU A C 1
ATOM 621 O O . LEU A 1 77 ? 24.186 -19.367 -18.434 1.00 74.12 77 LEU A O 1
ATOM 625 N N . VAL A 1 78 ? 22.908 -17.620 -17.857 1.00 81.38 78 VAL A N 1
ATOM 626 C CA . VAL A 1 78 ? 22.829 -17.952 -16.431 1.00 81.38 78 VAL A CA 1
ATOM 627 C C . VAL A 1 78 ? 21.355 -18.034 -16.066 1.00 81.38 78 VAL A C 1
ATOM 629 O O . VAL A 1 78 ? 20.616 -17.082 -16.301 1.00 81.38 78 VAL A O 1
ATOM 632 N N . ASP A 1 79 ? 20.921 -19.138 -15.456 1.00 79.69 79 ASP A N 1
ATOM 633 C CA . ASP A 1 79 ? 19.537 -19.346 -14.997 1.00 79.69 79 ASP A CA 1
ATOM 634 C C . ASP A 1 79 ? 19.187 -18.486 -13.762 1.00 79.69 79 ASP A C 1
ATOM 636 O O . ASP A 1 79 ? 18.723 -18.959 -12.723 1.00 79.69 79 ASP A O 1
ATOM 640 N N . PHE A 1 80 ? 19.405 -17.176 -13.858 1.00 86.38 80 PHE A N 1
ATOM 641 C CA . PHE A 1 80 ? 19.101 -16.208 -12.818 1.00 86.38 80 PHE A CA 1
ATOM 642 C C . PHE A 1 80 ? 17.753 -15.538 -13.087 1.00 86.38 80 PHE A C 1
ATOM 644 O O . PHE A 1 80 ? 17.651 -14.542 -13.806 1.00 86.38 80 PHE A O 1
ATOM 651 N N . ARG A 1 81 ? 16.693 -16.095 -12.494 1.00 86.38 81 ARG A N 1
ATOM 652 C CA . ARG A 1 81 ? 15.324 -15.573 -12.609 1.00 86.38 81 ARG A CA 1
ATOM 653 C C . ARG A 1 81 ? 14.948 -14.793 -11.362 1.00 86.38 81 ARG A C 1
ATOM 655 O O . ARG A 1 81 ? 14.880 -15.347 -10.267 1.00 86.38 81 ARG A O 1
ATOM 662 N N . GLN A 1 82 ? 14.629 -13.517 -11.532 1.00 88.75 82 GLN A N 1
ATOM 663 C CA . GLN A 1 82 ? 14.153 -12.664 -10.450 1.00 88.75 82 GLN A CA 1
ATOM 664 C C . GLN A 1 82 ? 12.717 -12.236 -10.688 1.00 88.75 82 GLN A C 1
ATOM 666 O O . GLN A 1 82 ? 12.223 -12.198 -11.811 1.00 88.75 82 GLN A O 1
ATOM 671 N N . CYS A 1 83 ? 12.037 -11.896 -9.601 1.00 91.38 83 CYS A N 1
ATOM 672 C CA . CYS A 1 83 ? 10.736 -11.272 -9.691 1.00 91.38 83 CYS A CA 1
ATOM 673 C C . CYS A 1 83 ? 10.846 -9.786 -9.402 1.00 91.38 83 CYS A C 1
ATOM 675 O O . CYS A 1 83 ? 10.978 -9.369 -8.248 1.00 91.38 83 CYS A O 1
ATOM 677 N N . THR A 1 84 ? 10.786 -9.005 -10.466 1.00 92.69 84 THR A N 1
ATOM 678 C CA . THR A 1 84 ? 11.022 -7.570 -10.440 1.00 92.69 84 THR A CA 1
ATOM 679 C C . THR A 1 84 ? 9.780 -6.829 -10.924 1.00 92.69 84 THR A C 1
ATOM 681 O O . THR A 1 84 ? 8.932 -7.392 -11.632 1.00 92.69 84 THR A O 1
ATOM 684 N N . PRO A 1 85 ? 9.598 -5.575 -10.493 1.00 93.19 85 PRO A N 1
ATOM 685 C CA . PRO A 1 85 ? 8.561 -4.738 -11.056 1.00 93.19 85 PRO A CA 1
ATOM 686 C C . PRO A 1 85 ? 8.961 -4.287 -12.469 1.00 93.19 85 PRO A C 1
ATOM 688 O O . PRO A 1 85 ? 10.144 -4.161 -12.785 1.00 93.19 85 PRO A O 1
ATOM 691 N N . VAL A 1 86 ? 7.967 -3.988 -13.305 1.00 92.56 86 VAL A N 1
ATOM 692 C CA . VAL A 1 86 ? 8.163 -3.542 -14.697 1.00 92.56 86 VAL A CA 1
ATOM 693 C C . VAL A 1 86 ? 9.131 -2.360 -14.823 1.00 92.56 86 VAL A C 1
ATOM 695 O O . VAL A 1 86 ? 9.908 -2.309 -15.770 1.00 92.56 86 VAL A O 1
ATOM 698 N N . TRP A 1 87 ? 9.130 -1.447 -13.851 1.00 93.12 87 TRP A N 1
ATOM 699 C CA . TRP A 1 87 ? 10.009 -0.275 -13.822 1.00 93.12 87 TRP A CA 1
ATOM 700 C C . TRP A 1 87 ? 11.491 -0.675 -13.832 1.00 93.12 87 TRP A C 1
ATOM 702 O O . TRP A 1 87 ? 12.283 -0.058 -14.533 1.00 93.12 87 TRP A O 1
ATOM 712 N N . THR A 1 88 ? 11.854 -1.752 -13.126 1.00 91.69 88 THR A N 1
ATOM 713 C CA . THR A 1 88 ? 13.227 -2.277 -13.088 1.00 91.69 88 THR A CA 1
ATOM 714 C C . THR A 1 88 ? 13.636 -2.881 -14.426 1.00 91.69 88 THR A C 1
ATOM 716 O O . THR A 1 88 ? 14.760 -2.670 -14.866 1.00 91.69 88 THR A O 1
ATOM 719 N N . THR A 1 89 ? 12.731 -3.600 -15.096 1.00 92.25 89 THR A N 1
ATOM 720 C CA . THR A 1 89 ? 12.990 -4.124 -16.446 1.00 92.25 89 THR A CA 1
ATOM 721 C C . THR A 1 89 ? 13.215 -2.987 -17.440 1.00 92.25 89 THR A C 1
ATOM 723 O O . THR A 1 89 ? 14.186 -3.018 -18.186 1.00 92.25 89 THR A O 1
ATOM 726 N N . ILE A 1 90 ? 12.378 -1.946 -17.395 1.00 92.25 90 ILE A N 1
ATOM 727 C CA . ILE A 1 90 ? 12.522 -0.775 -18.270 1.00 92.25 90 ILE A CA 1
ATOM 728 C C . ILE A 1 90 ? 13.827 -0.021 -17.980 1.00 92.25 90 ILE A C 1
ATOM 730 O O . ILE A 1 90 ? 14.496 0.402 -18.916 1.00 92.25 90 ILE A O 1
ATOM 734 N N . ALA A 1 91 ? 14.206 0.137 -16.708 1.00 93.00 91 ALA A N 1
ATOM 735 C CA . ALA A 1 91 ? 15.473 0.765 -16.331 1.00 93.00 91 ALA A CA 1
ATOM 736 C C . ALA A 1 91 ? 16.679 -0.019 -16.873 1.00 93.00 91 ALA A C 1
ATOM 738 O O . ALA A 1 91 ? 17.587 0.565 -17.454 1.00 93.00 91 ALA A O 1
ATOM 739 N N . TYR A 1 92 ? 16.644 -1.348 -16.763 1.00 91.81 92 TYR A N 1
ATOM 740 C CA . TYR A 1 92 ? 17.689 -2.209 -17.308 1.00 91.81 92 TYR A CA 1
ATOM 741 C C . TYR A 1 92 ? 17.793 -2.108 -18.840 1.00 91.81 92 TYR A C 1
ATOM 743 O O . TYR A 1 92 ? 18.886 -1.955 -19.382 1.00 91.81 92 TYR A O 1
ATOM 751 N N . GLU A 1 93 ? 16.662 -2.150 -19.551 1.00 90.94 93 GLU A N 1
ATOM 752 C CA . GLU A 1 93 ? 16.632 -1.988 -21.012 1.00 90.94 93 GLU A CA 1
ATOM 753 C C . GLU A 1 93 ? 17.120 -0.600 -21.451 1.00 90.94 93 GLU A C 1
ATOM 755 O O . GLU A 1 93 ? 17.816 -0.481 -22.463 1.00 90.94 93 GLU A O 1
ATOM 760 N N . TYR A 1 94 ? 16.784 0.443 -20.686 1.00 93.06 94 TYR A N 1
ATOM 761 C CA . TYR A 1 94 ? 17.267 1.804 -20.903 1.00 93.06 94 TYR A CA 1
ATOM 762 C C . TYR A 1 94 ? 18.797 1.878 -20.817 1.00 93.06 94 TYR A C 1
ATOM 764 O O . TYR A 1 94 ? 19.439 2.360 -21.755 1.00 93.06 94 TYR A O 1
ATOM 772 N N . ASP A 1 95 ? 19.375 1.343 -19.739 1.00 92.44 95 ASP A N 1
ATOM 773 C CA . ASP A 1 95 ? 20.823 1.343 -19.507 1.00 92.44 95 ASP A CA 1
ATOM 774 C C . ASP A 1 95 ? 21.581 0.553 -20.582 1.00 92.44 95 ASP A C 1
ATOM 776 O O . ASP A 1 95 ? 22.664 0.955 -21.009 1.00 92.44 95 ASP A O 1
ATOM 780 N N . LEU A 1 96 ? 21.000 -0.540 -21.082 1.00 91.25 96 LEU A N 1
ATOM 781 C CA . LEU A 1 96 ? 21.592 -1.301 -22.179 1.00 91.25 96 LEU A CA 1
ATOM 782 C C . LEU A 1 96 ? 21.597 -0.486 -23.486 1.00 91.25 96 LEU A C 1
ATOM 784 O O . LEU A 1 96 ? 22.614 -0.389 -24.170 1.00 91.25 96 LEU A O 1
ATOM 788 N N . ARG A 1 97 ? 20.460 0.128 -23.839 1.00 91.31 97 ARG A N 1
ATOM 789 C CA . ARG A 1 97 ? 20.282 0.874 -25.098 1.00 91.31 97 ARG A CA 1
ATOM 790 C C . ARG A 1 97 ? 21.096 2.165 -25.149 1.00 91.31 97 ARG A C 1
ATOM 792 O O . ARG A 1 97 ? 21.568 2.525 -26.228 1.00 91.31 97 ARG A O 1
ATOM 799 N N . ILE A 1 98 ?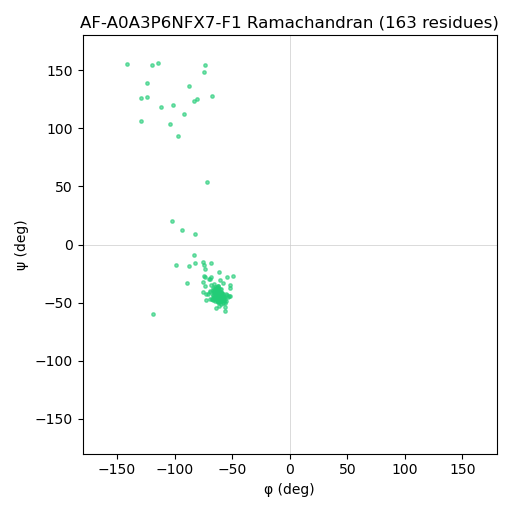 21.266 2.858 -24.022 1.00 92.12 98 ILE A N 1
ATOM 800 C CA . ILE A 1 98 ? 22.019 4.119 -23.974 1.00 92.12 98 ILE A CA 1
ATOM 801 C C . ILE A 1 98 ? 23.527 3.900 -24.172 1.00 92.12 98 ILE A C 1
ATOM 803 O O . ILE A 1 98 ? 24.202 4.768 -24.723 1.00 92.12 98 ILE A O 1
ATOM 807 N N . GLN A 1 99 ? 24.042 2.734 -23.764 1.00 91.62 99 GLN A N 1
ATOM 808 C CA . GLN A 1 99 ? 25.451 2.357 -23.907 1.00 91.62 99 GLN A CA 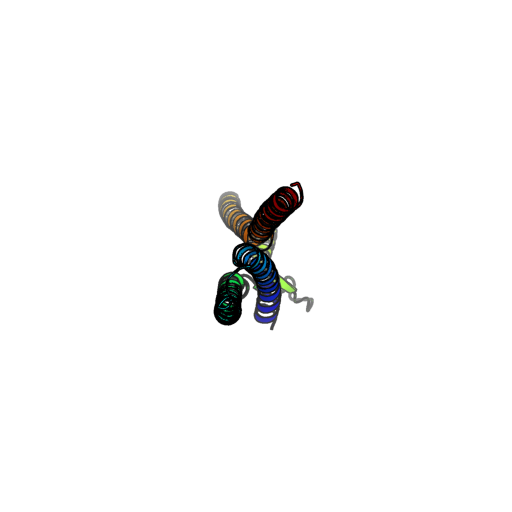1
ATOM 809 C C . GLN A 1 99 ? 25.790 1.799 -25.297 1.00 91.62 99 GLN A C 1
ATOM 811 O O . GLN A 1 99 ? 26.966 1.723 -25.654 1.00 91.62 99 GLN A O 1
ATOM 816 N N . LEU A 1 100 ? 24.788 1.416 -26.098 1.00 91.81 100 LEU A N 1
ATOM 817 C CA . LEU A 1 100 ? 25.025 0.880 -27.435 1.00 91.81 100 LEU A CA 1
ATOM 818 C C . LEU A 1 100 ? 25.592 1.967 -28.373 1.00 91.81 100 LEU A C 1
ATOM 820 O O . LEU A 1 100 ? 24.968 3.018 -28.542 1.00 91.81 100 LEU A O 1
ATOM 824 N N . PRO A 1 101 ? 26.720 1.705 -29.064 1.00 86.12 101 PRO A N 1
ATOM 825 C CA . PRO A 1 101 ? 27.336 2.673 -29.975 1.00 86.12 101 PRO A CA 1
ATOM 826 C C . PRO A 1 101 ? 26.497 2.936 -31.236 1.00 86.12 101 PRO A C 1
ATOM 828 O O . PRO A 1 101 ? 26.716 3.924 -31.927 1.00 86.12 101 PRO A O 1
ATOM 831 N N . THR A 1 102 ? 25.530 2.067 -31.538 1.00 87.81 102 THR A N 1
ATOM 832 C CA . THR A 1 102 ? 24.631 2.177 -32.695 1.00 87.81 102 THR A CA 1
ATOM 833 C C . THR A 1 102 ? 23.427 3.091 -32.455 1.00 87.81 102 THR A C 1
ATOM 835 O O . THR A 1 102 ? 22.674 3.340 -33.390 1.00 87.81 102 THR A O 1
ATOM 838 N N . THR A 1 103 ? 23.197 3.550 -31.220 1.00 86.56 103 THR A N 1
ATOM 839 C CA . THR A 1 103 ? 22.007 4.333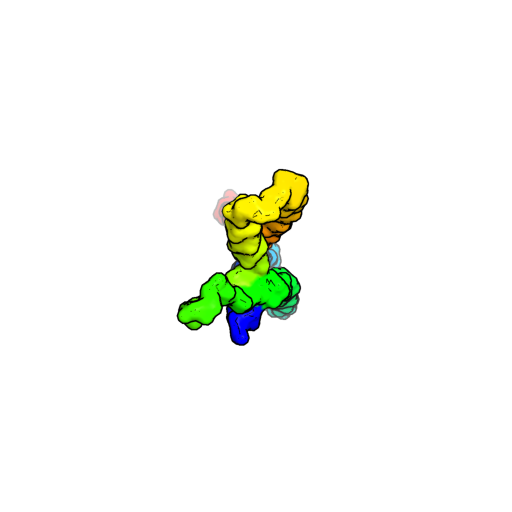 -30.856 1.00 86.56 103 THR A CA 1
ATOM 840 C C . THR A 1 103 ? 22.204 5.813 -31.194 1.00 86.56 103 THR A C 1
ATOM 842 O O . THR A 1 103 ? 23.130 6.460 -30.700 1.00 86.56 103 THR A O 1
ATOM 845 N N . THR A 1 104 ? 21.309 6.379 -32.003 1.00 92.19 104 TH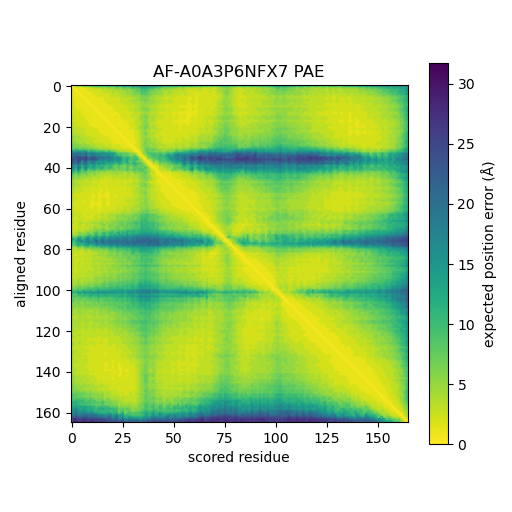R A N 1
ATOM 846 C CA . THR A 1 104 ? 21.380 7.776 -32.466 1.00 92.19 104 THR A CA 1
ATOM 847 C C . THR A 1 104 ? 21.000 8.752 -31.346 1.00 92.19 104 THR A C 1
ATOM 849 O O . THR A 1 104 ? 20.113 8.462 -30.547 1.00 92.19 104 THR A O 1
ATOM 852 N N . GLU A 1 105 ? 21.567 9.964 -31.318 1.00 90.62 105 GLU A N 1
ATOM 853 C CA . GLU A 1 105 ? 21.225 11.011 -30.326 1.00 90.62 105 GLU A CA 1
ATOM 854 C C . GLU A 1 105 ? 19.714 11.291 -30.217 1.00 90.62 105 GLU A C 1
ATOM 856 O O . GLU A 1 105 ? 19.169 11.473 -29.128 1.00 90.62 105 GLU A O 1
ATOM 861 N N . ARG A 1 106 ? 18.991 11.253 -31.344 1.00 91.31 106 ARG A N 1
ATOM 862 C CA . ARG A 1 106 ? 17.527 11.398 -31.357 1.00 91.31 106 ARG A CA 1
ATOM 863 C C . ARG A 1 106 ? 16.821 10.268 -30.599 1.00 91.31 106 ARG A C 1
ATOM 865 O O . ARG A 1 106 ? 15.857 10.529 -29.883 1.00 91.31 106 ARG A O 1
ATOM 872 N N . GLU A 1 107 ? 17.297 9.035 -30.746 1.00 91.56 107 GLU A N 1
ATOM 873 C CA . GLU A 1 107 ? 16.757 7.866 -30.045 1.00 91.56 107 GLU A CA 1
ATOM 874 C C . GLU A 1 107 ? 17.071 7.942 -28.552 1.00 91.56 107 GLU A C 1
ATOM 876 O O . GLU A 1 107 ? 16.182 7.697 -27.741 1.00 91.56 107 GLU A O 1
ATOM 881 N N . LYS A 1 108 ? 18.286 8.374 -28.182 1.00 91.38 108 LYS A N 1
ATOM 882 C CA . LYS A 1 108 ? 18.670 8.600 -26.779 1.00 91.38 108 LYS A CA 1
ATOM 883 C C . LYS A 1 108 ? 17.728 9.589 -26.091 1.00 91.38 108 LYS A C 1
ATOM 885 O O . LYS A 1 108 ? 17.220 9.299 -25.011 1.00 91.38 108 LYS A O 1
ATOM 890 N N . ASN A 1 109 ? 17.421 10.709 -26.748 1.00 92.56 109 ASN A N 1
ATOM 891 C CA . ASN A 1 109 ? 16.488 11.710 -26.223 1.00 92.56 109 ASN A CA 1
ATOM 892 C C . ASN A 1 109 ? 15.067 11.151 -26.048 1.00 92.56 109 ASN A C 1
ATOM 894 O O . ASN A 1 109 ? 14.423 11.391 -25.025 1.00 92.56 109 ASN A O 1
ATOM 898 N N . MET A 1 110 ? 14.577 10.378 -27.023 1.00 93.00 110 MET A N 1
ATOM 899 C CA . MET A 1 110 ? 13.256 9.748 -26.944 1.00 93.00 110 MET A CA 1
ATOM 900 C C . MET A 1 110 ? 13.187 8.709 -25.816 1.00 93.00 110 MET A C 1
ATOM 902 O O . MET A 1 110 ? 12.215 8.671 -25.059 1.00 93.00 110 MET A O 1
ATOM 906 N N . LEU A 1 111 ? 14.237 7.900 -25.673 1.00 93.69 111 LEU A N 1
ATOM 907 C CA . LEU A 1 111 ? 14.348 6.881 -24.639 1.00 93.69 111 LEU A CA 1
ATOM 908 C C . LEU A 1 111 ? 14.421 7.510 -23.240 1.00 93.69 111 LEU A C 1
ATOM 910 O O . LEU A 1 111 ? 13.738 7.046 -22.328 1.00 93.69 111 LEU A O 1
ATOM 914 N N . ALA A 1 112 ? 15.171 8.607 -23.087 1.00 92.88 112 ALA A N 1
ATOM 915 C CA . ALA A 1 112 ? 15.254 9.372 -21.845 1.00 92.88 112 ALA A CA 1
ATOM 916 C C . ALA A 1 112 ? 13.895 9.971 -21.451 1.00 92.88 112 ALA A C 1
ATOM 918 O O . ALA A 1 112 ? 13.483 9.855 -20.296 1.00 92.88 112 ALA A O 1
ATOM 919 N N . ALA A 1 113 ? 13.150 10.537 -22.409 1.00 93.81 113 ALA A N 1
ATOM 920 C CA . ALA A 1 113 ? 11.807 11.060 -22.158 1.00 93.81 113 ALA A CA 1
ATOM 921 C C . ALA A 1 113 ? 10.834 9.957 -21.701 1.00 93.81 113 ALA A C 1
ATOM 923 O O . ALA A 1 113 ? 10.098 10.137 -20.725 1.00 93.81 113 ALA A O 1
ATOM 924 N N . HIS A 1 114 ? 10.864 8.794 -22.361 1.00 93.50 114 HIS A N 1
ATOM 925 C CA . HIS A 1 114 ? 10.052 7.640 -21.975 1.00 93.50 114 HIS A CA 1
ATOM 926 C C . HIS A 1 114 ? 10.428 7.120 -20.577 1.00 93.50 114 HIS A C 1
ATOM 928 O O . HIS A 1 114 ? 9.552 6.929 -19.730 1.00 93.50 114 HIS A O 1
ATOM 934 N N . TYR A 1 115 ? 11.725 6.960 -20.299 1.00 94.06 115 TYR A N 1
ATOM 935 C CA . TYR A 1 115 ? 12.228 6.536 -18.992 1.00 94.06 115 TYR A CA 1
ATOM 936 C C . TYR A 1 115 ? 11.812 7.504 -17.874 1.00 94.06 115 TYR A C 1
ATOM 938 O O . TYR A 1 115 ? 11.277 7.070 -16.854 1.00 94.06 115 TYR A O 1
ATOM 946 N N . MET A 1 116 ? 11.953 8.818 -18.083 1.00 93.81 116 MET A N 1
ATOM 947 C CA . MET A 1 116 ? 11.515 9.839 -17.122 1.00 93.81 116 MET A CA 1
ATOM 948 C C . MET A 1 116 ? 10.016 9.747 -16.819 1.00 93.81 116 MET A C 1
ATOM 950 O O . MET A 1 116 ? 9.609 9.859 -15.659 1.00 93.81 116 MET A O 1
ATOM 954 N N . GLN A 1 117 ? 9.181 9.523 -17.838 1.00 94.56 117 GLN A N 1
ATOM 955 C CA . GLN A 1 117 ? 7.743 9.346 -17.646 1.00 94.56 117 GLN A CA 1
ATOM 956 C C . GLN A 1 117 ? 7.447 8.115 -16.783 1.00 94.56 117 GLN A C 1
ATOM 958 O O . GLN A 1 117 ? 6.700 8.219 -15.808 1.00 94.56 117 GLN A O 1
ATOM 963 N N . VAL A 1 118 ? 8.042 6.969 -17.114 1.00 93.31 118 VAL A N 1
ATOM 964 C CA . VAL A 1 118 ? 7.888 5.705 -16.377 1.00 93.31 118 VAL A CA 1
ATOM 965 C C . VAL A 1 118 ? 8.360 5.853 -14.926 1.00 93.31 118 VAL A C 1
ATOM 967 O O . VAL A 1 118 ? 7.639 5.471 -14.004 1.00 93.31 118 VAL A O 1
ATOM 970 N N . HIS A 1 119 ? 9.510 6.492 -14.705 1.00 93.44 119 HIS A N 1
ATOM 971 C CA . HIS A 1 119 ? 10.051 6.744 -13.371 1.00 93.44 119 HIS A CA 1
ATOM 972 C C . HIS A 1 119 ? 9.138 7.647 -12.529 1.00 93.44 119 HIS A C 1
ATOM 974 O O . HIS A 1 119 ? 8.944 7.422 -11.333 1.00 93.44 119 HIS A O 1
ATOM 980 N N . ARG A 1 120 ? 8.498 8.649 -13.145 1.00 95.19 120 ARG A N 1
ATOM 981 C CA . ARG A 1 120 ? 7.507 9.483 -12.450 1.00 95.19 120 ARG A CA 1
ATOM 982 C C . ARG A 1 120 ? 6.314 8.655 -11.969 1.00 95.19 120 ARG A C 1
ATOM 984 O O . ARG A 1 120 ? 5.884 8.824 -10.830 1.00 95.19 120 ARG A O 1
ATOM 991 N N . TRP A 1 121 ? 5.798 7.750 -12.803 1.00 93.38 121 TRP A N 1
ATOM 992 C CA . TRP A 1 121 ? 4.703 6.850 -12.420 1.00 93.38 121 TRP A CA 1
ATOM 993 C C . TRP A 1 121 ? 5.101 5.888 -11.299 1.00 93.38 121 TRP A C 1
ATOM 995 O O . TRP A 1 121 ? 4.316 5.687 -10.372 1.00 93.38 121 TRP A O 1
ATOM 1005 N N . GLU A 1 122 ? 6.326 5.363 -11.326 1.00 93.81 122 GLU A N 1
ATOM 1006 C CA . GLU A 1 122 ? 6.880 4.553 -10.237 1.00 93.81 122 GLU A CA 1
ATOM 1007 C C . GLU A 1 122 ? 6.880 5.324 -8.907 1.00 93.81 122 GLU A C 1
ATOM 1009 O O . GLU A 1 122 ? 6.415 4.815 -7.884 1.00 93.81 122 GLU A O 1
ATOM 1014 N N . LYS A 1 123 ? 7.359 6.576 -8.904 1.00 93.81 123 LYS A N 1
ATOM 1015 C CA . LYS A 1 123 ? 7.368 7.417 -7.697 1.00 93.81 123 LYS A CA 1
ATOM 1016 C C . LYS A 1 123 ? 5.960 7.678 -7.179 1.00 93.81 123 LYS A C 1
ATOM 1018 O O . LYS A 1 123 ? 5.723 7.510 -5.985 1.00 93.81 123 LYS A O 1
ATOM 1023 N N . VAL A 1 124 ? 5.028 8.043 -8.059 1.00 94.25 124 VAL A N 1
ATOM 1024 C CA . VAL A 1 124 ? 3.621 8.266 -7.686 1.00 94.25 124 VAL A CA 1
ATOM 1025 C C . VAL A 1 124 ? 3.026 7.005 -7.061 1.00 94.25 124 VAL A C 1
ATOM 1027 O O . VAL A 1 124 ? 2.407 7.084 -6.002 1.00 94.25 124 VAL A O 1
ATOM 1030 N N . TYR A 1 125 ? 3.269 5.840 -7.662 1.00 92.50 125 TYR A N 1
ATOM 1031 C CA . TYR A 1 125 ? 2.810 4.558 -7.141 1.00 92.50 125 TYR A CA 1
ATOM 1032 C C . TYR A 1 125 ? 3.376 4.254 -5.748 1.00 92.50 125 TYR A C 1
ATOM 1034 O O . TYR A 1 125 ? 2.623 3.939 -4.827 1.00 92.50 125 TYR A O 1
ATOM 1042 N N . ASN A 1 126 ? 4.691 4.392 -5.573 1.00 92.75 126 ASN A N 1
ATOM 1043 C CA . ASN A 1 126 ? 5.357 4.121 -4.299 1.00 92.75 126 ASN A CA 1
ATOM 1044 C C . ASN A 1 126 ? 4.889 5.079 -3.193 1.00 92.75 126 ASN A C 1
ATOM 1046 O O . ASN A 1 126 ? 4.647 4.647 -2.064 1.00 92.75 126 ASN A O 1
ATOM 1050 N N . MET A 1 127 ? 4.701 6.361 -3.520 1.00 95.19 127 MET A N 1
ATOM 1051 C CA . MET A 1 127 ? 4.162 7.347 -2.582 1.00 95.19 127 MET A CA 1
ATOM 1052 C C . MET A 1 127 ? 2.712 7.036 -2.211 1.00 95.19 127 MET A C 1
ATOM 1054 O O . MET A 1 127 ? 2.378 7.041 -1.028 1.00 95.19 127 MET A O 1
ATOM 1058 N N . ALA A 1 128 ? 1.860 6.703 -3.184 1.00 93.94 128 ALA A N 1
ATOM 1059 C CA . ALA A 1 128 ? 0.477 6.309 -2.923 1.00 93.94 128 ALA A CA 1
ATOM 1060 C C . ALA A 1 128 ? 0.401 5.052 -2.042 1.00 93.94 128 ALA A C 1
ATOM 1062 O O . ALA A 1 128 ? -0.356 5.021 -1.071 1.00 93.94 128 ALA A O 1
ATOM 1063 N N . HIS A 1 129 ? 1.229 4.042 -2.323 1.00 93.94 129 HIS A N 1
ATOM 1064 C CA . HIS A 1 129 ? 1.328 2.839 -1.503 1.00 93.94 129 HIS A CA 1
ATOM 1065 C C . HIS A 1 129 ? 1.703 3.176 -0.053 1.00 93.94 129 HIS A C 1
ATOM 1067 O O . HIS A 1 129 ? 1.008 2.759 0.872 1.00 93.94 129 HIS A O 1
ATOM 1073 N N . LEU A 1 130 ? 2.753 3.979 0.158 1.00 94.81 130 LEU A N 1
ATOM 1074 C CA . LEU A 1 130 ? 3.184 4.395 1.495 1.00 94.81 130 LEU A CA 1
ATOM 1075 C C . LEU A 1 130 ? 2.101 5.199 2.231 1.00 94.81 130 LEU A C 1
ATOM 1077 O O . LEU A 1 130 ? 1.861 4.979 3.417 1.00 94.81 130 LEU A O 1
ATOM 1081 N N . LEU A 1 131 ? 1.425 6.116 1.538 1.00 95.88 131 LEU A N 1
ATOM 1082 C CA . LEU A 1 131 ? 0.360 6.927 2.125 1.00 95.88 131 LEU A CA 1
ATOM 1083 C C . LEU A 1 131 ? -0.807 6.067 2.618 1.00 95.88 131 LEU A C 1
ATOM 1085 O O . LEU A 1 131 ? -1.261 6.239 3.748 1.00 95.88 131 LEU A O 1
ATOM 1089 N N . VAL A 1 132 ? -1.264 5.123 1.796 1.00 94.38 132 VAL A N 1
ATOM 1090 C CA . VAL A 1 132 ? -2.427 4.285 2.112 1.00 94.38 132 VAL A CA 1
ATOM 1091 C C . VAL A 1 132 ? -2.094 3.212 3.147 1.00 94.38 132 VAL A C 1
ATOM 1093 O O . VAL A 1 132 ? -2.899 2.976 4.045 1.00 94.38 132 VAL A O 1
ATOM 1096 N N . VAL A 1 133 ? -0.923 2.572 3.061 1.00 94.75 133 VAL A N 1
ATOM 1097 C CA . VAL A 1 133 ? -0.530 1.523 4.019 1.00 94.75 133 VAL A CA 1
ATOM 1098 C C . VAL A 1 133 ? -0.157 2.112 5.374 1.00 94.75 133 VAL A C 1
ATOM 1100 O O . VAL A 1 133 ? -0.424 1.480 6.387 1.00 94.75 133 VAL A O 1
ATOM 1103 N N . PHE A 1 134 ? 0.471 3.285 5.429 1.00 95.25 134 PHE A N 1
ATOM 1104 C CA . PHE A 1 134 ? 1.079 3.769 6.669 1.00 95.25 134 PHE A CA 1
ATOM 1105 C C . PHE A 1 134 ? 0.473 5.079 7.165 1.00 95.25 134 PHE A C 1
ATOM 1107 O O . PHE A 1 134 ? -0.075 5.123 8.267 1.00 95.25 134 PHE A O 1
ATOM 1114 N N . TRP A 1 135 ? 0.544 6.148 6.372 1.00 97.00 135 TRP A N 1
ATOM 1115 C CA . TRP A 1 135 ? 0.212 7.491 6.859 1.00 97.00 135 TRP A CA 1
ATOM 1116 C C . TRP A 1 135 ? -1.268 7.663 7.196 1.00 97.00 135 TRP A C 1
ATOM 1118 O O . TRP A 1 135 ? -1.590 8.156 8.275 1.00 97.00 135 TRP A O 1
ATOM 1128 N N . ILE A 1 136 ? -2.170 7.225 6.315 1.00 96.12 136 ILE A N 1
ATOM 1129 C CA . ILE A 1 136 ? -3.617 7.339 6.539 1.00 96.12 136 ILE A CA 1
ATOM 1130 C C . ILE A 1 136 ? -4.041 6.545 7.793 1.00 96.12 136 ILE A C 1
ATOM 1132 O O . ILE A 1 136 ? -4.633 7.147 8.692 1.00 96.12 136 ILE A O 1
ATOM 1136 N N . PRO A 1 137 ? -3.699 5.248 7.930 1.00 96.31 137 PRO A N 1
ATOM 1137 C CA . PRO A 1 137 ? -3.971 4.479 9.145 1.00 96.31 137 PRO A CA 1
ATOM 1138 C C . PRO A 1 137 ? -3.387 5.118 10.407 1.00 96.31 137 PRO A C 1
ATOM 1140 O O . PRO A 1 137 ? -4.079 5.218 11.416 1.00 96.31 137 PRO A O 1
ATOM 1143 N N . THR A 1 138 ? -2.154 5.626 10.346 1.00 96.62 138 THR A N 1
ATOM 1144 C CA . THR A 1 138 ? -1.495 6.270 11.493 1.00 96.62 138 THR A CA 1
ATOM 1145 C C . THR A 1 138 ? -2.234 7.527 11.949 1.00 96.62 138 THR A C 1
ATOM 1147 O O . THR A 1 138 ? -2.458 7.706 13.145 1.00 96.62 138 THR A O 1
ATOM 1150 N N . ILE A 1 139 ? -2.675 8.375 11.016 1.00 97.69 139 ILE A N 1
ATOM 1151 C CA . ILE A 1 139 ? -3.459 9.579 11.330 1.00 97.69 139 ILE A CA 1
ATOM 1152 C C . ILE A 1 139 ? -4.804 9.200 11.962 1.00 97.69 139 ILE A C 1
ATOM 1154 O O . ILE A 1 139 ? -5.198 9.793 12.967 1.00 97.69 139 ILE A O 1
ATOM 1158 N N . ILE A 1 140 ? -5.487 8.185 11.420 1.00 96.56 140 ILE A N 1
ATOM 1159 C CA . ILE A 1 140 ? -6.747 7.670 11.980 1.00 96.56 140 ILE A CA 1
ATOM 1160 C C . ILE A 1 140 ? -6.539 7.203 13.422 1.00 96.56 140 ILE A C 1
ATOM 1162 O O . ILE A 1 140 ? -7.318 7.557 14.308 1.00 96.56 140 ILE A O 1
ATOM 1166 N N . ILE A 1 141 ? -5.479 6.431 13.664 1.00 96.69 141 ILE A N 1
ATOM 1167 C CA . ILE A 1 141 ? -5.138 5.907 14.986 1.00 96.69 141 ILE A CA 1
ATOM 1168 C C . ILE A 1 141 ? -4.847 7.055 15.958 1.00 96.69 141 ILE A C 1
ATOM 1170 O O . ILE A 1 141 ? -5.421 7.093 17.046 1.00 96.69 141 ILE A O 1
ATOM 1174 N N . ALA A 1 142 ? -4.008 8.016 15.565 1.00 97.25 142 ALA A N 1
ATOM 1175 C CA . ALA A 1 142 ? -3.668 9.169 16.394 1.00 97.25 142 ALA A CA 1
ATOM 1176 C C . ALA A 1 142 ? -4.920 9.968 16.786 1.00 97.25 142 ALA A C 1
ATOM 1178 O O . ALA A 1 142 ? -5.136 10.257 17.964 1.00 97.25 142 ALA A O 1
ATOM 1179 N N . PHE A 1 143 ? -5.791 10.255 15.818 1.00 96.44 143 PHE A N 1
ATOM 1180 C CA . PHE A 1 143 ? -7.036 10.975 16.061 1.00 96.44 143 PHE A CA 1
ATOM 1181 C C . PHE A 1 143 ? -7.991 10.197 16.982 1.00 96.44 143 PHE A C 1
ATOM 1183 O O . PHE A 1 143 ? -8.540 10.762 17.930 1.00 96.44 143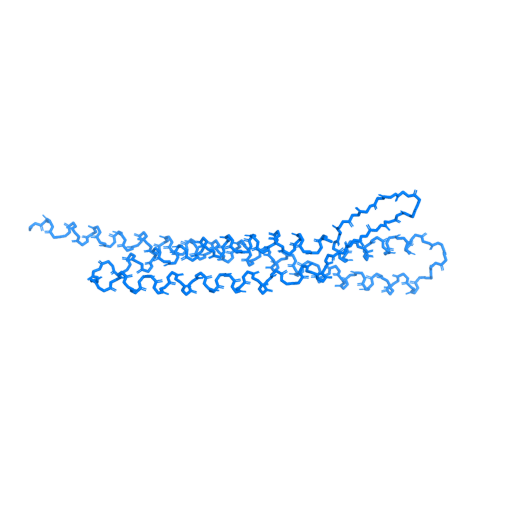 PHE A O 1
ATOM 1190 N N . ALA A 1 144 ? -8.142 8.887 16.765 1.00 95.25 144 ALA A N 1
ATOM 1191 C CA . ALA A 1 144 ? -8.950 8.023 17.622 1.00 95.25 144 ALA A CA 1
ATOM 1192 C C . ALA A 1 144 ? -8.441 8.009 19.074 1.00 95.25 144 ALA A C 1
ATOM 1194 O O . ALA A 1 144 ? -9.240 8.080 20.010 1.00 95.25 144 ALA A O 1
ATOM 1195 N N . TYR A 1 145 ? -7.122 7.981 19.282 1.00 94.94 145 TYR A N 1
ATOM 1196 C CA . TYR A 1 145 ? -6.539 8.048 20.622 1.00 94.94 145 TYR A CA 1
ATOM 1197 C C . TYR A 1 145 ? -6.764 9.399 21.302 1.00 94.94 145 TYR A C 1
ATOM 1199 O O . TYR A 1 145 ? -7.148 9.420 22.473 1.00 94.94 145 TYR A O 1
ATOM 1207 N N . VAL A 1 146 ? -6.594 10.515 20.585 1.00 95.50 146 VAL A N 1
ATOM 1208 C CA . VAL A 1 146 ? -6.899 11.858 21.114 1.00 95.50 146 VAL A CA 1
ATOM 1209 C C . VAL A 1 146 ? -8.349 11.921 21.597 1.00 95.50 146 VAL A C 1
ATOM 1211 O O . VAL A 1 146 ? -8.614 12.339 22.724 1.00 95.50 146 VAL A O 1
ATOM 1214 N N . ILE A 1 147 ? -9.283 11.422 20.788 1.00 92.12 147 ILE A N 1
ATOM 1215 C CA . ILE A 1 147 ? -10.704 11.337 21.134 1.00 92.12 147 ILE A CA 1
ATOM 1216 C C . ILE A 1 147 ? -10.936 10.546 22.427 1.00 92.12 147 ILE A C 1
ATOM 1218 O O . ILE A 1 147 ? -11.640 11.019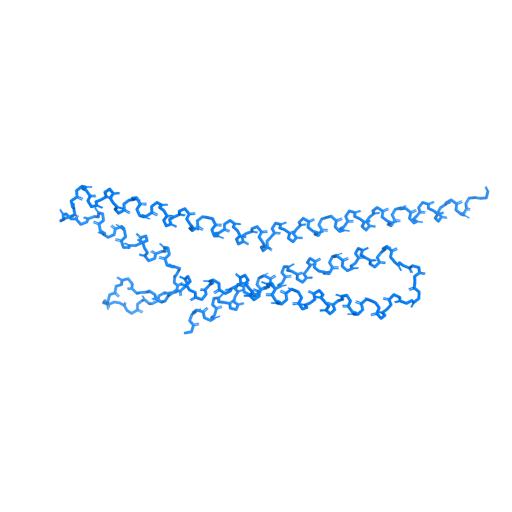 23.326 1.00 92.12 147 ILE A O 1
ATOM 1222 N N . ILE A 1 148 ? -10.360 9.344 22.526 1.00 92.56 148 ILE A N 1
ATOM 1223 C CA . ILE A 1 148 ? -10.522 8.473 23.695 1.00 92.56 148 ILE A CA 1
ATOM 1224 C C . ILE A 1 148 ? -10.021 9.191 24.950 1.00 92.56 148 ILE A C 1
ATOM 1226 O O . ILE A 1 148 ? -10.735 9.243 25.951 1.00 92.56 148 ILE A O 1
ATOM 1230 N N . ILE A 1 149 ? -8.835 9.801 24.886 1.00 93.56 149 ILE A N 1
ATOM 1231 C CA . ILE A 1 149 ? -8.239 10.542 26.004 1.00 93.56 149 ILE A CA 1
ATOM 1232 C C . ILE A 1 149 ? -9.139 11.711 26.420 1.00 93.56 149 ILE A C 1
ATOM 1234 O O . ILE A 1 149 ? -9.444 11.864 27.605 1.00 93.56 149 ILE A O 1
ATOM 1238 N N . CYS A 1 150 ? -9.623 12.512 25.467 1.00 91.44 150 CYS A N 1
ATOM 1239 C CA . CYS A 1 150 ? -10.543 13.614 25.744 1.00 91.44 150 CYS A CA 1
ATOM 1240 C C . CYS A 1 150 ? -11.821 13.130 26.443 1.00 91.44 150 CYS A C 1
ATOM 1242 O O . CYS A 1 150 ? -12.249 13.731 27.436 1.00 91.44 150 CYS A O 1
ATOM 1244 N N . LYS A 1 151 ? -12.415 12.026 25.972 1.00 89.19 151 LYS A N 1
ATOM 1245 C CA . LYS A 1 151 ? -13.641 11.481 26.562 1.00 89.19 151 LYS A CA 1
ATOM 1246 C C . LYS A 1 151 ? -13.394 10.930 27.963 1.00 89.19 151 LYS A C 1
ATOM 1248 O O . LYS A 1 151 ? -14.135 11.287 28.879 1.00 89.19 151 LYS A O 1
ATOM 1253 N N . LEU A 1 152 ? -12.342 10.142 28.163 1.00 88.69 152 LEU A N 1
ATOM 1254 C CA . LEU A 1 152 ? -11.981 9.608 29.479 1.00 88.69 152 LEU A CA 1
ATOM 1255 C C . LEU A 1 152 ? -11.704 10.729 30.491 1.00 88.69 152 LEU A C 1
ATOM 1257 O O . LEU A 1 152 ? -12.205 10.683 31.614 1.00 88.69 152 LEU A O 1
ATOM 1261 N N . ASN A 1 153 ? -11.000 11.786 30.078 1.00 90.19 153 ASN A N 1
ATOM 1262 C CA . ASN A 1 153 ? -10.758 12.957 30.922 1.00 90.19 153 ASN A CA 1
ATOM 1263 C C . ASN A 1 153 ? -12.052 13.707 31.271 1.00 90.19 153 ASN A C 1
ATOM 1265 O O . ASN A 1 153 ? -12.203 14.177 32.400 1.00 90.19 153 ASN A O 1
ATOM 1269 N N . SER A 1 154 ? -13.001 13.811 30.333 1.00 88.88 154 SER A N 1
ATOM 1270 C CA . SER A 1 154 ? -14.311 14.415 30.610 1.00 88.88 154 SER A CA 1
ATOM 1271 C C . SER A 1 154 ? -15.106 13.620 31.651 1.00 88.88 154 SER A C 1
ATOM 1273 O O . SER A 1 154 ? -15.604 14.217 32.604 1.00 88.88 154 SER A O 1
ATOM 1275 N N . LEU A 1 155 ? -15.125 12.287 31.534 1.00 86.69 155 LEU A N 1
ATOM 1276 C CA . LEU A 1 155 ? -15.813 11.391 32.467 1.00 86.69 155 LEU A CA 1
ATOM 1277 C C . LEU A 1 155 ? -15.166 11.422 33.857 1.00 86.69 155 LEU A C 1
ATOM 1279 O O . LEU A 1 155 ? -15.866 11.462 34.866 1.00 86.69 155 LEU A O 1
ATOM 1283 N N . LYS A 1 156 ? -13.827 11.466 33.924 1.00 88.19 156 LYS A N 1
ATOM 1284 C CA . LYS A 1 156 ? -13.094 11.617 35.189 1.00 88.19 156 LYS A CA 1
ATOM 1285 C C . LYS A 1 156 ? -13.479 12.916 35.902 1.00 88.19 156 LYS A C 1
ATOM 1287 O O . LYS A 1 156 ? -13.771 12.879 37.092 1.00 88.19 156 LYS A O 1
ATOM 1292 N N . ARG A 1 157 ? -13.523 14.047 35.183 1.00 88.69 157 ARG A N 1
ATOM 1293 C CA . ARG A 1 157 ? -13.924 15.349 35.750 1.00 88.69 157 ARG A CA 1
ATOM 1294 C C . ARG A 1 157 ? -15.372 15.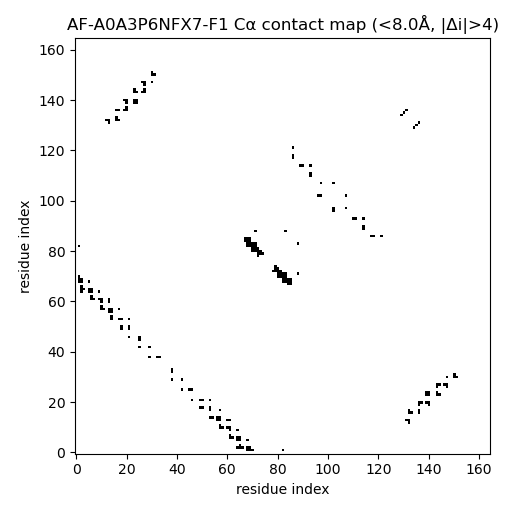369 36.229 1.00 88.69 157 ARG A C 1
ATOM 1296 O O . ARG A 1 157 ? -15.652 15.945 37.273 1.00 88.69 157 ARG A O 1
ATOM 1303 N N . GLU A 1 158 ? -16.284 14.771 35.471 1.00 86.75 158 GLU A N 1
ATOM 1304 C CA . GLU A 1 158 ? -17.692 14.650 35.859 1.00 86.75 158 GLU A CA 1
ATOM 1305 C C . GLU A 1 158 ? -17.844 13.838 37.149 1.00 86.75 158 GLU A C 1
ATOM 1307 O O . GLU A 1 158 ? -18.454 14.314 38.102 1.00 86.75 158 GLU A O 1
ATOM 1312 N N . LYS A 1 159 ? -17.174 12.682 37.233 1.00 85.12 159 LYS A N 1
ATOM 1313 C CA . LYS A 1 159 ? -17.146 11.866 38.450 1.00 85.12 159 LYS A CA 1
ATOM 1314 C C . LYS A 1 159 ? -16.537 12.613 39.641 1.00 85.12 159 LYS A C 1
ATOM 1316 O O . LYS A 1 159 ? -17.086 12.538 40.730 1.00 85.12 159 LYS A O 1
ATOM 1321 N N . SER A 1 160 ? -15.441 13.354 39.450 1.00 85.50 160 SER A N 1
ATOM 1322 C CA . SER A 1 160 ? -14.845 14.166 40.521 1.00 85.50 160 SER A CA 1
ATOM 1323 C C . SER A 1 160 ? -15.785 15.262 41.029 1.00 85.50 160 SER A C 1
ATOM 1325 O O . SER A 1 160 ? -15.802 15.510 42.227 1.00 85.50 160 SER A O 1
ATOM 1327 N N . ARG A 1 161 ? -16.594 15.884 40.159 1.00 81.62 161 ARG A N 1
ATOM 1328 C CA . ARG A 1 161 ? -17.597 16.882 40.576 1.00 81.62 161 ARG A CA 1
ATOM 1329 C C . ARG A 1 161 ? -18.764 16.286 41.360 1.00 81.62 161 ARG A C 1
ATOM 1331 O O . ARG A 1 161 ? -19.308 16.975 42.203 1.00 81.62 161 ARG A O 1
ATOM 1338 N N . LEU A 1 162 ? -19.123 15.028 41.113 1.00 79.75 162 LEU A N 1
ATOM 1339 C CA . LEU A 1 162 ? -20.182 14.333 41.857 1.00 79.75 162 LEU A CA 1
ATOM 1340 C C . LEU A 1 162 ? -19.754 13.883 43.266 1.00 79.75 162 LEU A C 1
ATOM 1342 O O . LEU A 1 162 ? -20.606 13.501 44.058 1.00 79.75 162 LEU A O 1
ATOM 1346 N N . ILE A 1 163 ? -18.449 13.870 43.563 1.00 75.94 163 ILE A N 1
ATOM 1347 C CA . ILE A 1 163 ? -17.895 13.366 44.834 1.00 75.94 163 ILE A CA 1
ATOM 1348 C C . ILE A 1 163 ? -17.597 14.505 45.827 1.00 75.94 163 ILE A C 1
ATOM 1350 O O . ILE A 1 163 ? -17.452 14.241 47.017 1.00 75.94 163 ILE A O 1
ATOM 1354 N N . VAL A 1 164 ? -17.514 15.759 45.371 1.00 57.69 164 VAL A N 1
ATOM 1355 C CA . VAL A 1 164 ? -17.334 16.922 46.256 1.00 57.69 164 VAL A CA 1
ATOM 1356 C C . VAL A 1 164 ? -18.725 17.474 46.615 1.00 57.69 164 VAL A C 1
ATOM 1358 O O . VAL A 1 164 ? -19.406 17.921 45.690 1.00 57.69 164 VAL A O 1
ATOM 1361 N N . PRO A 1 165 ? -19.169 17.381 47.887 1.00 53.41 165 PRO A N 1
ATOM 1362 C CA . PRO A 1 165 ? -20.471 17.879 48.341 1.00 53.41 165 PRO A CA 1
ATOM 1363 C C . PRO A 1 165 ? -20.567 19.409 48.336 1.00 53.41 165 PRO A C 1
ATOM 1365 O O . PRO A 1 165 ? -19.512 20.076 48.460 1.00 53.41 165 PRO A O 1
#